Protein AF-A0A849TJ10-F1 (afdb_monomer)

Sequence (47 aa):
HANFIVNVGGATAADIENLINQVQVVVQQKLGVALQCEVRLVGEKHV

Mean predicted aligned error: 3.07 Å

pLDDT: mean 94.45, std 7.17, range [58.34, 98.62]

Structure (mmCIF, N/CA/C/O backbone):
data_AF-A0A849TJ10-F1
#
_entry.id   AF-A0A849TJ10-F1
#
loop_
_atom_site.group_PDB
_atom_site.id
_atom_site.type_symbol
_atom_site.label_atom_id
_atom_site.label_alt_id
_atom_site.label_comp_id
_atom_site.label_asym_id
_atom_site.label_entity_id
_atom_site.label_seq_id
_atom_site.pdbx_PDB_ins_code
_atom_site.Cartn_x
_atom_site.Cartn_y
_atom_site.Cartn_z
_atom_site.occupancy
_atom_site.B_iso_or_equiv
_atom_site.auth_seq_id
_atom_site.auth_comp_id
_atom_site.auth_asym_id
_atom_site.auth_atom_id
_atom_site.pdbx_PDB_model_num
ATOM 1 N N . HIS A 1 1 ? 3.292 11.685 2.925 1.00 89.94 1 HIS A N 1
ATOM 2 C CA . HIS A 1 1 ? 1.814 11.718 2.942 1.00 89.94 1 HIS A CA 1
ATOM 3 C C . HIS A 1 1 ? 1.319 10.289 3.140 1.00 89.94 1 HIS A C 1
ATOM 5 O O . HIS A 1 1 ? 1.746 9.436 2.378 1.00 89.94 1 HIS A O 1
ATOM 11 N N . ALA A 1 2 ? 0.496 10.000 4.156 1.00 89.81 2 ALA A N 1
ATOM 12 C CA . ALA A 1 2 ? 0.199 8.617 4.576 1.00 89.81 2 ALA A CA 1
ATOM 13 C C . ALA A 1 2 ? -0.498 7.754 3.506 1.00 89.81 2 ALA A C 1
ATOM 15 O O . ALA A 1 2 ? -0.268 6.555 3.448 1.00 89.81 2 ALA A O 1
ATOM 16 N N . ASN A 1 3 ? -1.289 8.370 2.623 1.00 91.44 3 ASN A N 1
ATOM 17 C CA . ASN A 1 3 ? -2.009 7.651 1.560 1.00 91.44 3 ASN A CA 1
ATOM 18 C C . ASN A 1 3 ? -1.131 7.281 0.348 1.00 91.44 3 ASN A C 1
ATOM 20 O O . ASN A 1 3 ? -1.652 6.779 -0.640 1.00 91.44 3 ASN A O 1
ATOM 24 N N . PHE A 1 4 ? 0.174 7.569 0.384 1.00 96.00 4 PHE A N 1
ATOM 25 C CA . PHE A 1 4 ? 1.091 7.200 -0.694 1.00 96.00 4 PHE A CA 1
ATOM 26 C C . PHE A 1 4 ? 1.861 5.949 -0.306 1.00 96.00 4 PHE A C 1
ATOM 28 O O . PHE A 1 4 ? 2.616 5.954 0.666 1.00 96.00 4 PHE A O 1
ATOM 35 N N . ILE A 1 5 ? 1.726 4.914 -1.127 1.00 96.06 5 ILE A N 1
ATOM 36 C CA . ILE A 1 5 ? 2.659 3.796 -1.135 1.00 96.06 5 ILE A CA 1
ATOM 37 C C . ILE A 1 5 ? 3.739 4.127 -2.162 1.00 96.06 5 ILE A C 1
ATOM 39 O O . ILE A 1 5 ? 3.445 4.323 -3.340 1.00 96.06 5 ILE A O 1
ATOM 43 N N . VAL A 1 6 ? 4.985 4.229 -1.705 1.00 96.75 6 VAL A N 1
ATOM 44 C CA . VAL A 1 6 ? 6.127 4.599 -2.545 1.00 96.75 6 VAL A CA 1
ATOM 45 C C . VAL A 1 6 ? 7.048 3.397 -2.676 1.00 96.75 6 VAL A C 1
ATOM 47 O O . VAL A 1 6 ? 7.540 2.876 -1.678 1.00 96.75 6 VAL A O 1
ATOM 50 N N . ASN A 1 7 ? 7.315 2.980 -3.911 1.00 97.00 7 ASN A N 1
ATOM 51 C CA . ASN A 1 7 ? 8.382 2.031 -4.192 1.00 97.00 7 ASN A CA 1
ATOM 52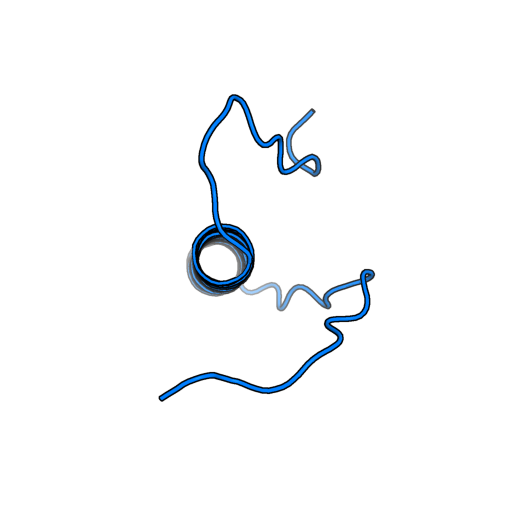 C C . ASN A 1 7 ? 9.720 2.784 -4.216 1.00 97.00 7 ASN A C 1
ATOM 54 O O . ASN A 1 7 ? 9.993 3.532 -5.151 1.00 97.00 7 ASN A O 1
ATOM 58 N N . VAL A 1 8 ? 10.544 2.594 -3.184 1.00 95.50 8 VAL A N 1
ATOM 59 C CA . VAL A 1 8 ? 11.895 3.184 -3.096 1.00 95.50 8 VAL A CA 1
ATOM 60 C C . VAL A 1 8 ? 12.961 2.367 -3.842 1.00 95.50 8 VAL A C 1
ATOM 62 O O . VAL A 1 8 ? 14.123 2.761 -3.880 1.00 95.50 8 VAL A O 1
ATOM 65 N N . GLY A 1 9 ? 12.566 1.245 -4.448 1.00 97.12 9 GLY A N 1
ATOM 66 C CA . GLY A 1 9 ? 13.412 0.337 -5.214 1.00 97.12 9 GLY A CA 1
ATOM 67 C C . GLY A 1 9 ? 13.088 -1.123 -4.899 1.00 97.12 9 GLY A C 1
ATOM 68 O O . GLY A 1 9 ? 12.962 -1.501 -3.738 1.00 97.12 9 GLY A O 1
ATOM 69 N N . GLY A 1 10 ? 12.969 -1.953 -5.937 1.00 96.25 10 GLY A N 1
ATOM 70 C CA . GLY A 1 10 ? 12.872 -3.411 -5.803 1.00 96.25 10 GLY A CA 1
ATOM 71 C C . GLY A 1 10 ? 11.538 -3.975 -5.302 1.00 96.25 10 GLY A C 1
ATOM 72 O O . GLY A 1 10 ? 11.406 -5.194 -5.285 1.00 96.25 10 GLY A O 1
ATOM 73 N N . ALA A 1 11 ? 10.548 -3.150 -4.937 1.00 97.19 11 ALA A N 1
ATOM 74 C CA . ALA A 1 11 ? 9.247 -3.674 -4.517 1.00 97.19 11 ALA A CA 1
ATOM 75 C C . ALA A 1 11 ? 8.483 -4.290 -5.701 1.00 97.19 11 ALA A C 1
ATOM 77 O O . ALA A 1 11 ? 8.398 -3.701 -6.785 1.00 97.19 11 ALA A O 1
ATOM 78 N N . THR A 1 12 ? 7.914 -5.465 -5.464 1.00 96.31 12 THR A N 1
ATOM 79 C CA . THR A 1 12 ? 7.065 -6.221 -6.388 1.00 96.31 12 THR A CA 1
ATOM 80 C C . THR A 1 12 ? 5.594 -5.822 -6.243 1.00 96.31 12 THR A C 1
ATOM 82 O O . THR A 1 12 ? 5.202 -5.182 -5.269 1.00 96.31 12 THR A O 1
ATOM 85 N N . ALA A 1 13 ? 4.742 -6.239 -7.186 1.00 95.56 13 ALA A N 1
ATOM 86 C CA . ALA A 1 13 ? 3.292 -6.061 -7.056 1.00 95.56 13 ALA A CA 1
ATOM 87 C C . ALA A 1 13 ? 2.742 -6.718 -5.773 1.00 95.56 13 ALA A C 1
ATOM 89 O O . ALA A 1 13 ? 1.918 -6.121 -5.082 1.00 95.56 13 ALA A O 1
ATOM 90 N N . ALA A 1 14 ? 3.269 -7.893 -5.407 1.00 95.50 14 ALA A N 1
ATOM 91 C CA . ALA A 1 14 ? 2.891 -8.597 -4.187 1.00 95.50 14 ALA A CA 1
ATOM 92 C C . ALA A 1 14 ? 3.234 -7.794 -2.920 1.00 95.50 14 ALA A C 1
ATOM 94 O O . ALA A 1 14 ? 2.436 -7.767 -1.986 1.00 95.50 14 ALA A O 1
ATOM 95 N N . ASP A 1 15 ? 4.371 -7.092 -2.894 1.00 96.31 15 ASP A N 1
ATOM 96 C CA . ASP A 1 15 ? 4.749 -6.242 -1.755 1.00 96.31 15 ASP A CA 1
ATOM 97 C C . ASP A 1 15 ? 3.754 -5.093 -1.557 1.00 96.31 15 ASP A C 1
ATOM 99 O O . ASP A 1 15 ? 3.342 -4.798 -0.433 1.00 96.31 15 ASP A O 1
ATOM 103 N N . ILE A 1 16 ? 3.322 -4.474 -2.659 1.00 96.00 16 ILE A N 1
ATOM 104 C CA . ILE A 1 16 ? 2.333 -3.392 -2.639 1.00 96.00 16 ILE A CA 1
ATOM 105 C C . ILE A 1 16 ? 0.964 -3.918 -2.189 1.00 96.00 16 ILE A C 1
ATOM 107 O O . ILE A 1 16 ? 0.347 -3.322 -1.305 1.00 96.00 16 ILE A O 1
ATOM 111 N N . GLU A 1 17 ? 0.501 -5.047 -2.736 1.00 95.75 17 GLU A N 1
ATOM 112 C CA . GLU A 1 17 ? -0.762 -5.685 -2.330 1.00 95.75 17 GLU A CA 1
ATOM 113 C C . GLU A 1 17 ? -0.761 -6.072 -0.845 1.00 95.75 17 GLU A C 1
ATOM 115 O O . GLU A 1 17 ? -1.732 -5.814 -0.128 1.00 95.75 17 GLU A O 1
ATOM 120 N N . ASN A 1 18 ? 0.341 -6.640 -0.354 1.00 96.44 18 ASN A N 1
ATOM 121 C CA . ASN A 1 18 ? 0.491 -7.011 1.051 1.00 96.44 18 ASN A CA 1
ATOM 122 C C . ASN A 1 18 ? 0.449 -5.788 1.970 1.00 96.44 18 ASN A C 1
ATOM 124 O O . ASN A 1 18 ? -0.209 -5.831 3.013 1.00 96.44 18 ASN A O 1
ATOM 128 N N . LEU A 1 19 ? 1.090 -4.685 1.575 1.00 97.12 19 LEU A N 1
ATOM 129 C CA . LEU A 1 19 ? 1.052 -3.444 2.343 1.00 97.12 19 LEU A CA 1
ATOM 130 C C . LEU A 1 19 ? -0.359 -2.835 2.378 1.00 97.12 19 LEU A C 1
ATOM 132 O O . LEU A 1 19 ? -0.800 -2.396 3.441 1.00 97.12 19 LEU A O 1
ATOM 136 N N . ILE A 1 20 ? -1.094 -2.860 1.259 1.00 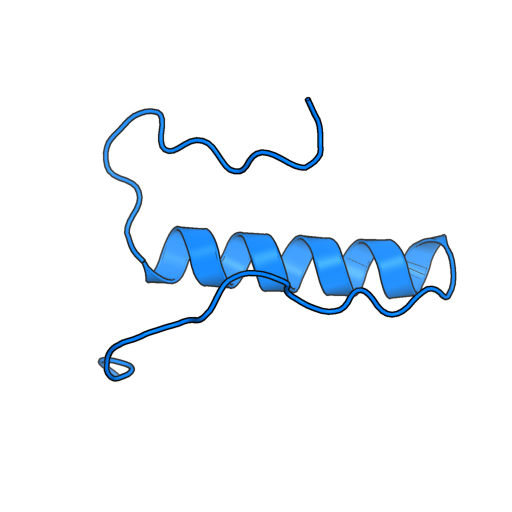97.00 20 ILE A N 1
ATOM 137 C CA . ILE A 1 20 ? -2.505 -2.437 1.215 1.00 97.00 20 ILE A CA 1
ATOM 138 C C . ILE A 1 20 ? -3.330 -3.259 2.213 1.00 97.00 20 ILE A C 1
ATOM 140 O O . ILE A 1 20 ? -4.004 -2.683 3.072 1.00 97.00 20 ILE A O 1
ATOM 144 N N . ASN A 1 21 ? -3.225 -4.591 2.157 1.00 97.06 21 ASN A N 1
ATOM 145 C CA . ASN A 1 21 ? -3.957 -5.491 3.052 1.00 97.06 21 ASN A CA 1
ATOM 146 C C . ASN A 1 21 ? -3.611 -5.235 4.527 1.00 97.06 21 ASN A C 1
ATOM 148 O O . ASN A 1 21 ? -4.501 -5.165 5.377 1.00 97.06 21 ASN A O 1
ATOM 152 N N . GLN A 1 22 ? -2.326 -5.045 4.839 1.00 98.19 22 GLN A N 1
ATOM 153 C CA . GLN A 1 22 ? -1.876 -4.755 6.199 1.00 98.19 22 GLN A CA 1
ATOM 154 C C . GLN A 1 22 ? -2.479 -3.447 6.727 1.00 98.19 22 GLN A C 1
ATOM 156 O O . GLN A 1 22 ? -2.975 -3.412 7.855 1.00 98.19 22 GLN A O 1
ATOM 161 N N . VAL A 1 23 ? -2.470 -2.380 5.923 1.00 97.94 23 VAL A N 1
ATOM 162 C CA . VAL A 1 23 ? -3.054 -1.086 6.307 1.00 97.94 23 VAL A CA 1
ATOM 163 C C . VAL A 1 23 ? -4.559 -1.217 6.543 1.00 97.94 23 VAL A C 1
ATOM 165 O O . VAL A 1 23 ? -5.049 -0.735 7.565 1.00 97.94 23 VAL A O 1
ATOM 168 N N . GLN A 1 24 ? -5.284 -1.914 5.662 1.00 97.88 24 GLN A N 1
ATOM 169 C CA . GLN A 1 24 ? -6.721 -2.164 5.829 1.00 97.88 24 GLN A CA 1
ATOM 170 C C . GLN A 1 24 ? -7.027 -2.897 7.143 1.00 97.88 24 GLN A C 1
ATOM 172 O O . GLN A 1 24 ? -7.890 -2.453 7.902 1.00 97.88 24 GLN A O 1
ATOM 177 N N . VAL A 1 25 ? -6.286 -3.969 7.454 1.00 98.56 25 VAL A N 1
ATOM 178 C CA . VAL A 1 25 ? -6.455 -4.735 8.702 1.00 98.56 25 VAL A CA 1
ATOM 179 C C . VAL A 1 25 ? -6.187 -3.863 9.926 1.00 98.56 25 VAL A C 1
ATOM 181 O O . VAL A 1 25 ? -6.994 -3.837 10.855 1.00 98.56 25 VAL A O 1
ATOM 184 N N . VAL A 1 26 ? -5.081 -3.116 9.932 1.00 98.44 26 VAL A N 1
ATOM 185 C CA . VAL A 1 26 ? -4.701 -2.280 11.079 1.00 98.44 26 VAL A CA 1
ATOM 186 C C . VAL A 1 26 ? -5.711 -1.157 11.311 1.00 98.44 26 VAL A C 1
ATOM 188 O O . VAL A 1 26 ? -6.058 -0.879 12.461 1.00 98.44 26 VAL A O 1
ATOM 191 N N . VAL A 1 27 ? -6.205 -0.516 10.250 1.00 98.25 27 VAL A N 1
ATOM 192 C CA . VAL A 1 27 ? -7.206 0.555 10.363 1.00 98.25 27 VAL A CA 1
ATOM 193 C C . VAL A 1 27 ? -8.540 0.005 10.857 1.00 98.25 27 VAL A C 1
ATOM 195 O 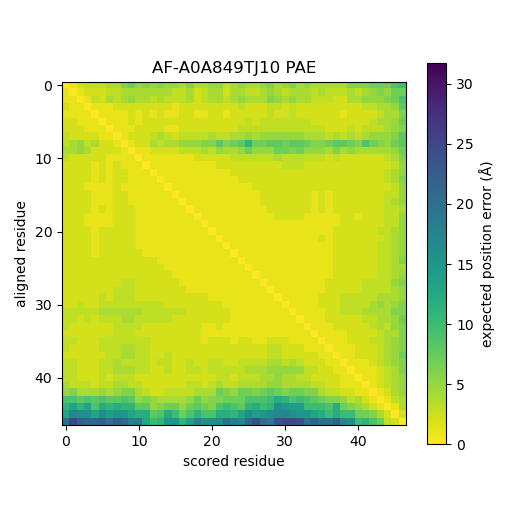O . VAL A 1 27 ? -9.118 0.576 11.784 1.00 98.25 27 VAL A O 1
ATOM 198 N N . GLN A 1 28 ? -8.976 -1.145 10.339 1.00 98.50 28 GLN A N 1
ATOM 199 C CA . GLN A 1 28 ? -10.177 -1.814 10.832 1.00 98.50 28 GLN A CA 1
ATOM 200 C C . GLN A 1 28 ? -10.051 -2.161 12.321 1.00 98.50 28 GLN A C 1
ATOM 202 O O . GLN A 1 28 ? -10.969 -1.896 13.091 1.00 98.50 28 GLN A O 1
AT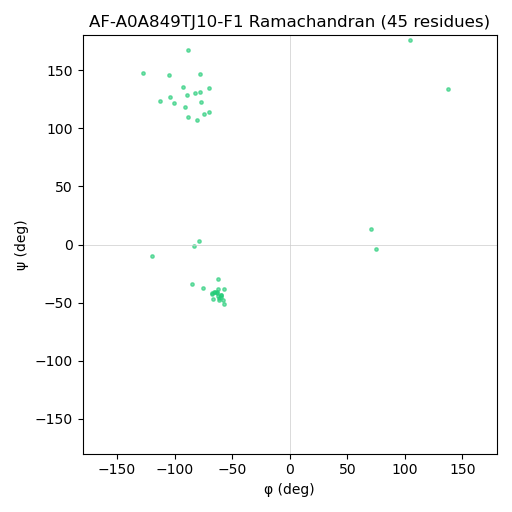OM 207 N N . GLN A 1 29 ? -8.915 -2.715 12.750 1.00 98.62 29 GLN A N 1
ATOM 208 C CA . GLN A 1 29 ? -8.697 -3.108 14.146 1.00 98.62 29 GLN A CA 1
ATOM 209 C C . GLN A 1 29 ? -8.631 -1.914 15.102 1.00 98.62 29 GLN A C 1
ATOM 211 O O . GLN A 1 29 ? -9.164 -1.983 16.207 1.00 98.62 29 GLN A O 1
ATOM 216 N N . LYS A 1 30 ? -7.960 -0.828 14.704 1.00 98.62 30 LYS A N 1
ATOM 217 C CA . LYS A 1 30 ? -7.723 0.322 15.590 1.00 98.62 30 LYS A CA 1
ATOM 218 C C . LYS A 1 30 ? -8.871 1.320 15.611 1.00 98.62 30 LYS A C 1
ATOM 220 O O . LYS A 1 30 ? -9.089 1.957 16.635 1.00 98.62 30 LYS A O 1
ATOM 225 N N . LEU A 1 31 ? -9.550 1.495 14.480 1.00 98.38 31 LEU A N 1
ATOM 226 C CA . LEU A 1 31 ? -10.530 2.564 14.286 1.00 98.38 31 LEU A CA 1
ATOM 227 C C . LEU A 1 31 ? -11.934 2.037 13.972 1.00 98.38 31 LEU A C 1
ATOM 229 O O . LEU A 1 31 ? -12.876 2.821 13.952 1.00 98.38 31 LEU A O 1
ATOM 233 N N . GLY A 1 32 ? -12.093 0.735 13.715 1.00 98.44 32 GLY A N 1
ATOM 234 C CA . GLY A 1 32 ? -13.377 0.152 13.314 1.00 98.44 32 GLY A CA 1
ATOM 235 C C . GLY A 1 32 ? -13.824 0.546 11.903 1.00 98.44 32 GLY A C 1
ATOM 236 O O . GLY A 1 32 ? -14.985 0.337 11.559 1.00 98.44 32 GLY A O 1
ATOM 237 N N . VAL A 1 33 ? -12.929 1.127 11.096 1.00 98.25 33 VAL A N 1
ATOM 238 C CA . VAL A 1 33 ? -13.229 1.639 9.752 1.00 98.25 33 VAL A CA 1
ATOM 239 C C . VAL A 1 33 ? -12.704 0.689 8.681 1.00 98.25 33 VAL A C 1
ATOM 241 O O . VAL A 1 33 ? -11.510 0.396 8.633 1.00 98.25 33 VAL A O 1
ATOM 244 N N . ALA A 1 34 ? -13.588 0.287 7.767 1.00 98.06 34 ALA A N 1
ATOM 245 C CA . ALA A 1 34 ? -13.237 -0.539 6.620 1.00 98.06 34 ALA A CA 1
ATOM 246 C C . ALA A 1 34 ? -12.811 0.350 5.446 1.00 98.06 34 ALA A C 1
ATOM 248 O O . ALA A 1 34 ? -13.632 1.047 4.847 1.00 98.06 34 ALA A O 1
ATOM 249 N N . LEU A 1 35 ? -11.522 0.333 5.111 1.00 97.62 35 LEU A N 1
ATOM 250 C CA . LEU A 1 35 ? -10.996 1.088 3.976 1.00 97.62 35 LEU A CA 1
ATOM 251 C C . LEU A 1 35 ? -11.310 0.386 2.653 1.00 97.62 35 LEU A C 1
ATOM 253 O O . LEU A 1 35 ? -11.006 -0.794 2.478 1.00 97.62 35 LEU A O 1
ATOM 257 N N .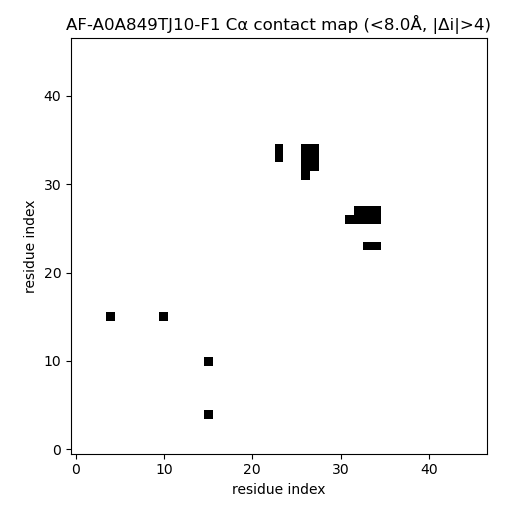 GLN A 1 36 ? -11.839 1.138 1.691 1.00 97.00 36 GLN A N 1
ATOM 258 C CA . GLN A 1 36 ? -12.001 0.682 0.312 1.00 97.00 36 GLN A CA 1
ATOM 259 C C . GLN A 1 36 ? -10.786 1.090 -0.520 1.00 97.00 36 GLN A C 1
ATOM 261 O O . GLN A 1 36 ? -10.297 2.212 -0.407 1.00 97.00 36 GLN A O 1
ATOM 266 N N . CYS A 1 37 ? -10.285 0.170 -1.344 1.00 95.56 37 CYS A N 1
ATOM 2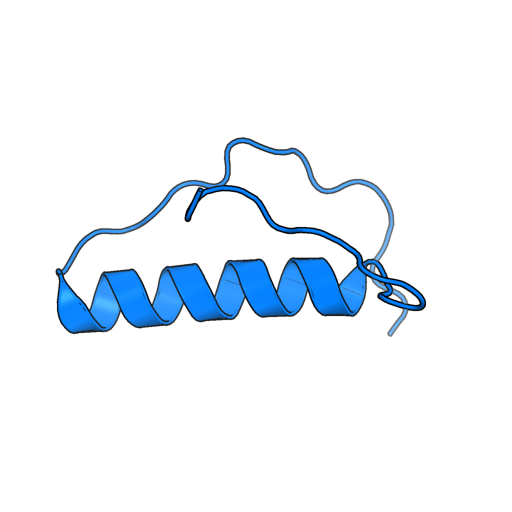67 C CA . CYS A 1 37 ? -9.163 0.461 -2.228 1.00 95.56 37 CYS A CA 1
ATOM 2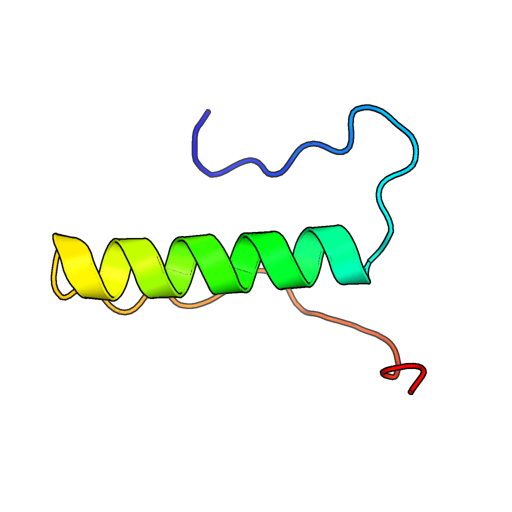68 C C . CYS A 1 37 ? -9.651 1.276 -3.435 1.00 95.56 37 CYS A C 1
ATOM 270 O O . CYS A 1 37 ? -10.535 0.825 -4.161 1.00 95.56 37 CYS A O 1
ATOM 272 N N . GLU A 1 38 ? -9.079 2.462 -3.647 1.00 96.94 38 GLU A N 1
ATOM 273 C CA . GLU A 1 38 ? -9.386 3.310 -4.810 1.00 96.94 38 GLU A CA 1
ATOM 274 C C . GLU A 1 38 ? -8.724 2.782 -6.091 1.00 96.94 38 GLU A C 1
ATOM 276 O O . GLU A 1 38 ? -9.304 2.824 -7.177 1.00 96.94 38 GLU A O 1
ATOM 281 N N . VAL A 1 39 ? -7.499 2.264 -5.967 1.00 94.69 39 VAL A N 1
ATOM 282 C CA . VAL A 1 39 ? -6.725 1.773 -7.107 1.00 94.69 39 VAL A CA 1
ATOM 283 C C . VAL A 1 39 ? -7.203 0.393 -7.548 1.00 94.69 39 VAL A C 1
ATOM 285 O O . VAL A 1 39 ? -7.602 -0.450 -6.743 1.00 94.69 39 VAL A O 1
ATOM 288 N N . ARG A 1 40 ? -7.131 0.139 -8.856 1.00 94.62 40 ARG A N 1
ATOM 289 C CA . ARG A 1 40 ? -7.448 -1.169 -9.435 1.00 94.62 40 ARG A CA 1
ATOM 290 C C . ARG A 1 40 ? -6.197 -2.033 -9.480 1.00 94.62 40 ARG A C 1
ATOM 292 O O . ARG A 1 40 ? -5.181 -1.615 -10.027 1.00 94.62 40 ARG A O 1
ATOM 299 N N . LEU A 1 41 ? -6.303 -3.247 -8.954 1.00 93.19 41 LEU A N 1
ATOM 300 C CA . LEU A 1 41 ? -5.296 -4.288 -9.131 1.00 93.19 41 LEU A CA 1
ATOM 301 C C . LEU A 1 41 ? -5.539 -4.975 -10.479 1.00 93.19 41 LEU A C 1
ATOM 303 O O . LEU A 1 41 ? -6.674 -5.338 -10.794 1.00 93.19 41 LEU A O 1
ATOM 307 N N . VAL A 1 42 ? -4.488 -5.116 -11.281 1.00 94.62 42 VAL A N 1
ATOM 308 C CA . VAL A 1 42 ? -4.531 -5.755 -12.603 1.00 94.62 42 VAL A CA 1
ATOM 309 C C . VAL A 1 42 ? -3.463 -6.839 -12.688 1.00 94.62 42 VAL A C 1
ATOM 311 O O . VAL A 1 42 ? -2.390 -6.691 -12.109 1.00 94.62 42 VAL A O 1
ATOM 314 N N . GLY A 1 43 ? -3.750 -7.902 -13.440 1.00 91.56 43 GLY A N 1
ATOM 315 C CA . GLY A 1 43 ? -2.882 -9.073 -13.562 1.00 91.56 43 GLY A CA 1
ATOM 316 C C . GLY A 1 43 ? -3.393 -10.279 -12.775 1.00 91.56 43 GLY A C 1
ATOM 317 O O . GLY A 1 43 ? -4.412 -10.214 -12.088 1.00 91.56 43 GLY A O 1
ATOM 318 N N . GLU A 1 44 ? -2.691 -11.398 -12.920 1.00 88.44 44 GLU A N 1
ATOM 319 C CA . GLU A 1 44 ? -3.019 -12.664 -12.268 1.00 88.44 44 GLU A CA 1
ATOM 320 C C . GLU A 1 44 ? -2.066 -12.923 -11.102 1.00 88.44 44 GLU A C 1
ATOM 322 O O . GLU A 1 44 ? -0.880 -12.574 -11.148 1.00 88.44 44 GLU A O 1
ATOM 327 N N . LYS A 1 45 ? -2.584 -13.559 -10.047 1.00 82.00 45 LYS A N 1
ATOM 328 C CA . LYS A 1 45 ? -1.744 -14.009 -8.940 1.00 82.00 45 LYS A CA 1
ATOM 329 C C . LYS A 1 45 ? -0.893 -15.174 -9.426 1.00 82.00 45 LYS A C 1
ATOM 331 O O . LYS A 1 45 ? -1.424 -16.240 -9.722 1.00 82.00 45 LYS A O 1
ATOM 336 N N . HIS A 1 46 ? 0.417 -14.968 -9.480 1.00 70.56 46 HIS A N 1
ATOM 337 C CA . HIS A 1 46 ? 1.360 -16.067 -9.625 1.00 70.56 46 HIS A CA 1
ATOM 338 C C . HIS A 1 46 ? 1.440 -16.785 -8.274 1.00 70.56 46 HIS A C 1
ATOM 340 O O . HIS A 1 46 ? 1.847 -16.178 -7.281 1.00 70.56 46 HIS A O 1
ATOM 346 N N . VAL A 1 47 ? 0.948 -18.026 -8.243 1.00 58.34 47 VAL A N 1
ATOM 347 C CA . VAL A 1 47 ? 0.967 -18.922 -7.076 1.00 58.34 47 VAL A CA 1
ATOM 348 C C . VAL A 1 47 ? 2.284 -19.681 -7.030 1.00 58.34 47 VAL A C 1
ATOM 350 O O . VAL A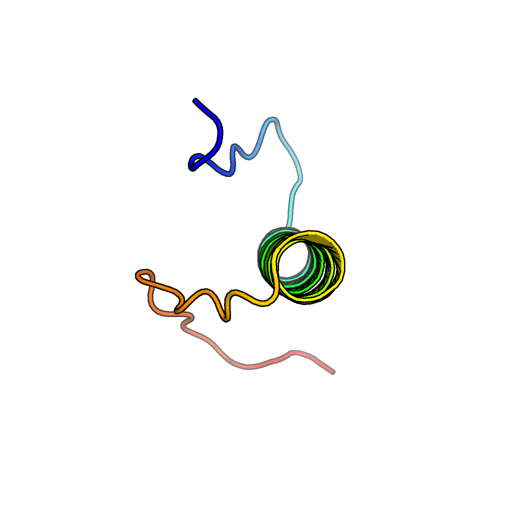 1 47 ? 2.731 -20.117 -8.115 1.00 58.34 47 VAL A O 1
#

Solvent-accessible surface area (backbone atoms only — not comparable to full-atom values): 3307 Å² total; per-residue (Å²): 113,92,93,60,88,77,79,92,67,91,70,49,72,66,55,53,53,50,50,52,52,50,51,37,52,51,40,30,72,76,70,72,43,83,70,78,78,86,74,84,88,81,86,77,88,86,126

Foldseek 3Di:
DVPDDDDPDDDDPVNVVVVVVVVQVVCCVPPVDGDDDPDDDDDDDDD

Radius of gyration: 11.99 Å; Cα contacts (8 Å, |Δi|>4): 11; chains: 1; bou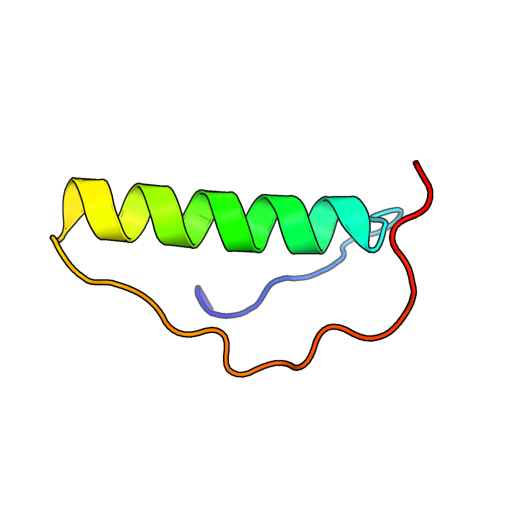nding box: 27×31×29 Å

Secondary structure (DSSP, 8-state):
-TT-----SS--HHHHHHHHHHHHHHHHHHH---PPP-SPP-S----